Protein AF-Q8SWM2-F1 (afdb_monomer_lite)

Radius of gyration: 37.45 Å; chains: 1; bounding box: 70×64×122 Å

Secondary structure (DSSP, 8-state):
---------HHHHHS--S--SSSTTHHHHHHHHHHHHHHHHHHHTTSPPHHHHHHHHHHHHHTT----HHHHHHHHHHTT--HHHHHHHHHHHHHHHHHHHHHHHHHHHHHHHHHHHHHHHHHHHHHHHHHHHSS------

pLDDT: mean 76.55, std 20.32, range [32.34, 97.88]

Structure (mmCIF, N/CA/C/O backbone):
data_AF-Q8SWM2-F1
#
_entry.id   AF-Q8SWM2-F1
#
loop_
_atom_site.group_PDB
_atom_site.id
_atom_site.type_symbol
_atom_site.label_atom_id
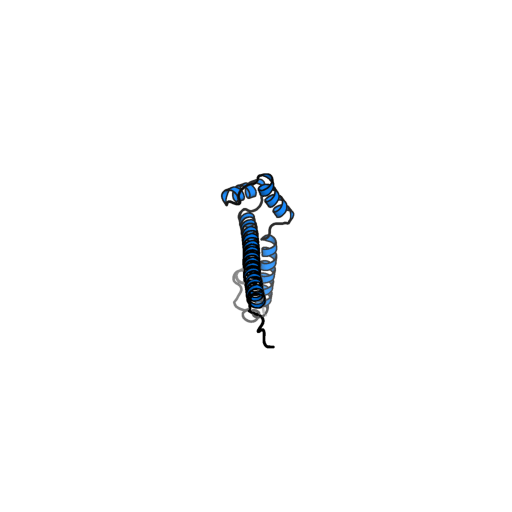_atom_site.label_alt_id
_atom_site.label_comp_id
_atom_site.label_asym_id
_atom_site.label_entity_id
_atom_site.label_seq_id
_atom_site.pdbx_PDB_ins_code
_atom_site.Cartn_x
_atom_site.Cartn_y
_atom_site.Cartn_z
_atom_site.occupancy
_atom_site.B_iso_or_equiv
_atom_site.auth_seq_id
_atom_site.auth_comp_id
_atom_site.auth_asym_id
_atom_site.auth_atom_id
_atom_site.pdbx_PDB_model_num
ATOM 1 N N . MET A 1 1 ? -16.849 -51.834 71.804 1.00 39.69 1 MET A N 1
ATOM 2 C CA . MET A 1 1 ? -16.470 -51.920 70.378 1.00 39.69 1 MET A CA 1
ATOM 3 C C . MET A 1 1 ? -17.031 -50.671 69.714 1.00 39.69 1 MET A C 1
ATOM 5 O O . MET A 1 1 ? -18.234 -50.487 69.794 1.00 39.69 1 MET A O 1
ATOM 9 N N . PHE A 1 2 ? -16.207 -49.639 69.491 1.00 32.34 2 PHE A N 1
ATOM 10 C CA . PHE A 1 2 ? -15.572 -49.326 68.190 1.00 32.34 2 PHE A CA 1
ATOM 11 C C . PHE A 1 2 ? -16.623 -49.255 67.063 1.00 32.34 2 PHE A C 1
ATOM 13 O O . PHE A 1 2 ? -17.252 -50.267 66.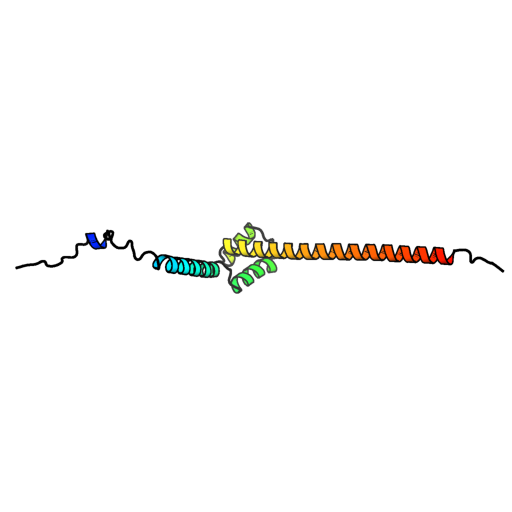796 1.00 32.34 2 PHE A O 1
ATOM 20 N N . GLY A 1 3 ? -16.871 -48.147 66.368 1.00 35.78 3 GLY A N 1
ATOM 21 C CA . GLY A 1 3 ? -16.253 -46.826 66.377 1.00 35.78 3 GLY A CA 1
ATOM 22 C C . GLY A 1 3 ? -17.014 -45.880 65.434 1.00 35.78 3 GLY A C 1
ATOM 23 O O . GLY A 1 3 ? -17.747 -46.336 64.564 1.00 35.78 3 GLY A O 1
ATOM 24 N N . ASN A 1 4 ? -16.836 -44.586 65.700 1.00 37.91 4 ASN A N 1
ATOM 25 C CA . ASN A 1 4 ? -16.962 -43.402 64.846 1.00 37.91 4 ASN A CA 1
ATOM 26 C C . ASN A 1 4 ? -17.958 -43.396 63.675 1.00 37.91 4 ASN A C 1
ATOM 28 O O . ASN A 1 4 ? -17.736 -43.970 62.615 1.00 37.91 4 ASN A O 1
ATOM 32 N N . THR A 1 5 ? -18.988 -42.573 63.853 1.00 47.06 5 THR A N 1
ATOM 33 C CA . THR A 1 5 ? -19.611 -41.770 62.802 1.00 47.06 5 THR A CA 1
ATOM 34 C C . THR A 1 5 ? -18.597 -40.756 62.263 1.00 47.06 5 THR A C 1
ATOM 36 O O . THR A 1 5 ? -18.151 -39.879 63.006 1.00 47.06 5 THR A O 1
ATOM 39 N N . ASP A 1 6 ? -18.237 -40.872 60.987 1.00 52.41 6 ASP A N 1
ATOM 40 C CA . ASP A 1 6 ? -17.424 -39.879 60.281 1.00 52.41 6 ASP A CA 1
ATOM 41 C C . ASP A 1 6 ? -18.276 -38.636 59.970 1.00 52.41 6 ASP A C 1
ATOM 43 O O . ASP A 1 6 ? -18.861 -38.497 58.895 1.00 52.41 6 ASP A O 1
ATOM 47 N N . ASP A 1 7 ? -18.366 -37.725 60.940 1.00 55.69 7 ASP A N 1
ATOM 48 C CA . ASP A 1 7 ? -18.836 -36.359 60.711 1.00 55.69 7 ASP A CA 1
ATOM 49 C C . ASP A 1 7 ? -17.754 -35.590 59.940 1.00 55.69 7 ASP A C 1
ATOM 51 O O . ASP A 1 7 ? -16.732 -35.180 60.497 1.00 55.69 7 ASP A O 1
ATOM 55 N N . ILE A 1 8 ? -17.981 -35.378 58.643 1.00 57.88 8 ILE A N 1
ATOM 56 C CA . ILE A 1 8 ? -17.125 -34.533 57.803 1.00 57.88 8 ILE A CA 1
ATOM 57 C C . ILE A 1 8 ? -17.237 -33.090 58.311 1.00 57.88 8 ILE A C 1
ATOM 59 O O . ILE A 1 8 ? -18.270 -32.431 58.154 1.00 57.88 8 ILE A O 1
ATOM 63 N N . ARG A 1 9 ? -16.173 -32.579 58.938 1.00 54.25 9 ARG A N 1
ATOM 64 C CA . ARG A 1 9 ? -16.131 -31.200 59.434 1.00 54.25 9 ARG A CA 1
ATOM 65 C C . ARG A 1 9 ? -15.935 -30.252 58.252 1.00 54.25 9 ARG A C 1
ATOM 67 O O . ARG A 1 9 ? -15.036 -30.418 57.438 1.00 54.25 9 ARG A O 1
ATOM 74 N N . LEU A 1 10 ? -16.740 -29.190 58.199 1.00 47.75 10 LEU A N 1
ATOM 75 C CA . LEU A 1 10 ? -16.657 -28.110 57.200 1.00 47.75 10 LEU A CA 1
ATOM 76 C C . LEU A 1 10 ? -15.266 -27.449 57.092 1.00 47.75 10 LEU A C 1
ATOM 78 O O . LEU A 1 10 ? -14.971 -26.825 56.074 1.00 47.75 10 LEU A O 1
ATOM 82 N N . SER A 1 11 ? -14.408 -27.599 58.107 1.00 50.09 11 SER A N 1
ATOM 83 C CA . SER A 1 11 ? -12.998 -27.192 58.064 1.00 50.09 11 SER A CA 1
ATOM 84 C C . SER A 1 11 ? -12.198 -27.919 56.983 1.00 50.09 11 SER A C 1
ATOM 86 O O . SER A 1 11 ? -11.338 -27.301 56.362 1.00 50.09 11 SER A O 1
ATOM 88 N N . ASP A 1 12 ? -12.532 -29.180 56.711 1.00 54.97 12 ASP A N 1
ATOM 89 C CA . ASP A 1 12 ? -11.778 -30.058 55.810 1.00 54.97 12 ASP A CA 1
ATOM 90 C C . ASP A 1 12 ? -12.113 -29.773 54.334 1.00 54.97 12 ASP A C 1
ATOM 92 O O . ASP A 1 12 ? -11.346 -30.097 53.432 1.00 54.97 12 ASP A O 1
ATOM 96 N N . ILE A 1 13 ? -13.247 -29.104 54.089 1.00 58.19 13 ILE A N 1
ATOM 97 C CA . ILE A 1 13 ? -13.695 -28.647 52.764 1.00 58.19 13 ILE A CA 1
ATOM 98 C C . ILE A 1 13 ? -13.180 -27.227 52.466 1.00 58.19 13 ILE A C 1
ATOM 100 O O . ILE A 1 13 ? -12.923 -26.891 51.311 1.00 58.19 13 ILE A O 1
ATOM 104 N N . LEU A 1 14 ? -13.032 -26.377 53.490 1.00 49.53 14 LEU A N 1
ATOM 105 C CA . LEU A 1 14 ? -12.656 -24.966 53.323 1.00 49.53 14 LEU A CA 1
ATOM 106 C C . LEU A 1 14 ? -11.142 -24.721 53.323 1.00 49.53 14 LEU A C 1
ATOM 108 O O . LEU A 1 14 ? -10.687 -23.784 52.668 1.00 49.53 14 LEU A O 1
ATOM 112 N N . PHE A 1 15 ? -10.366 -25.567 53.999 1.00 53.12 15 PHE A N 1
ATOM 113 C CA . PHE A 1 15 ? -8.905 -25.505 54.011 1.00 53.12 15 PHE A CA 1
ATOM 114 C C . PHE A 1 15 ? -8.365 -26.909 53.757 1.00 53.12 15 PHE A C 1
ATOM 116 O O . PHE A 1 15 ? -7.993 -27.617 54.689 1.00 53.12 15 PHE A O 1
ATOM 123 N N . GLY A 1 16 ? -8.407 -27.325 52.488 1.00 44.06 16 GLY A N 1
ATOM 124 C CA . GLY A 1 16 ? -7.954 -28.644 52.056 1.00 44.06 16 GLY A CA 1
ATOM 125 C C . GLY A 1 16 ? -6.593 -28.986 52.658 1.00 44.06 16 GLY A C 1
ATOM 126 O O . GLY A 1 16 ? -5.622 -28.257 52.467 1.00 44.06 16 GLY A O 1
ATOM 127 N N . SER A 1 17 ? -6.567 -30.082 53.414 1.00 45.00 17 SER A N 1
ATOM 128 C CA . SER A 1 17 ? -5.374 -30.663 54.013 1.00 45.00 17 SER A CA 1
ATOM 129 C C . SER A 1 17 ? -4.298 -30.910 52.955 1.00 45.00 17 SER A C 1
ATOM 131 O O . SER A 1 17 ? -4.590 -31.476 51.900 1.00 45.00 17 SER A O 1
ATOM 133 N N . ASP A 1 18 ? -3.066 -30.521 53.276 1.00 48.16 18 ASP A N 1
ATOM 134 C CA . ASP A 1 18 ? -1.836 -30.661 52.490 1.00 48.16 18 ASP A CA 1
ATOM 135 C C . ASP A 1 18 ? -1.483 -32.126 52.134 1.00 48.16 18 ASP A C 1
ATOM 137 O O . ASP A 1 18 ? -0.515 -32.682 52.652 1.00 48.16 18 ASP A O 1
ATOM 141 N N . ILE A 1 19 ? -2.256 -32.780 51.258 1.00 49.50 19 ILE A N 1
ATOM 142 C CA . ILE A 1 19 ? -2.036 -34.186 50.854 1.00 49.50 19 ILE A CA 1
ATOM 143 C C . ILE A 1 19 ? -1.903 -34.409 49.334 1.00 49.50 19 ILE A C 1
ATOM 145 O O . ILE A 1 19 ? -1.520 -35.495 48.917 1.00 49.50 19 ILE A O 1
ATOM 149 N N . ASP A 1 20 ? -2.038 -33.386 48.484 1.00 42.28 20 ASP A N 1
ATOM 150 C CA . ASP A 1 20 ? -1.953 -33.566 47.019 1.00 42.28 20 ASP A CA 1
ATOM 151 C C . ASP A 1 20 ? -0.700 -32.946 46.366 1.00 42.28 20 ASP A C 1
ATOM 153 O O . ASP A 1 20 ? -0.763 -32.306 45.313 1.00 42.28 20 ASP A O 1
ATOM 157 N N . ALA A 1 21 ? 0.479 -33.157 46.958 1.00 46.44 21 ALA A N 1
ATOM 158 C CA . ALA A 1 21 ? 1.744 -32.674 46.389 1.00 46.44 21 ALA A CA 1
ATOM 159 C C . ALA A 1 21 ? 2.303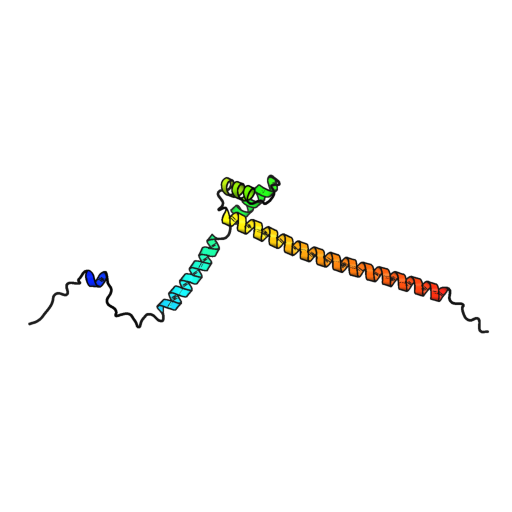 -33.535 45.230 1.00 46.44 21 ALA A C 1
ATOM 161 O O . ALA A 1 21 ? 3.182 -33.066 44.507 1.00 46.44 21 ALA A O 1
ATOM 162 N N . GLU A 1 22 ? 1.792 -34.748 44.974 1.00 43.44 22 GLU A N 1
ATOM 163 C CA . GLU A 1 22 ? 2.378 -35.655 43.961 1.00 43.44 22 GLU A CA 1
ATOM 164 C C . GLU A 1 22 ? 1.552 -35.856 42.676 1.00 43.44 22 GLU A C 1
ATOM 166 O O . GLU A 1 22 ? 2.064 -36.386 41.689 1.00 43.44 22 GLU A O 1
ATOM 171 N N . TYR A 1 23 ? 0.327 -35.324 42.585 1.00 40.38 23 TYR A N 1
ATOM 172 C CA . TYR A 1 23 ? -0.467 -35.345 41.339 1.00 40.38 23 TYR A CA 1
ATOM 173 C C . TYR A 1 23 ? -0.346 -34.056 40.495 1.00 40.38 23 TYR A C 1
ATOM 175 O O . TYR A 1 23 ? -1.081 -33.843 39.527 1.00 40.38 23 TYR A O 1
ATOM 183 N N . CYS A 1 24 ? 0.620 -33.187 40.816 1.00 36.56 24 CYS A N 1
ATOM 184 C CA . CYS A 1 24 ? 0.781 -31.850 40.226 1.00 36.56 24 CYS A CA 1
ATOM 185 C C . CYS A 1 24 ? 1.702 -31.798 38.980 1.00 36.56 24 CYS A C 1
ATOM 187 O O . CYS A 1 24 ? 1.994 -30.731 38.450 1.00 36.56 24 CYS A O 1
ATOM 189 N N . GLY A 1 25 ? 2.154 -32.939 38.443 1.00 38.19 25 GLY A N 1
ATOM 190 C CA . GLY A 1 25 ? 2.994 -32.965 37.229 1.00 38.19 25 GLY A CA 1
ATOM 191 C C . GLY A 1 25 ? 2.213 -32.950 35.905 1.00 38.19 25 GLY A C 1
ATOM 192 O O . GLY A 1 25 ? 2.647 -32.357 34.918 1.00 38.19 25 GLY A O 1
ATOM 193 N N . LYS A 1 26 ? 1.033 -33.589 35.864 1.00 43.00 26 LYS A N 1
ATOM 194 C CA . LYS A 1 26 ? 0.257 -33.795 34.619 1.00 43.00 26 LYS A CA 1
ATOM 195 C C . LYS A 1 26 ? -0.903 -32.810 34.435 1.00 43.00 26 LYS A C 1
ATOM 197 O O . LYS A 1 26 ? -1.277 -32.520 33.301 1.00 43.00 26 LYS A O 1
ATOM 202 N N . ALA A 1 27 ? -1.428 -32.240 35.522 1.00 42.25 27 ALA A N 1
ATOM 203 C CA . ALA A 1 27 ? -2.438 -31.180 35.461 1.00 42.25 27 ALA A CA 1
ATOM 204 C C . ALA A 1 27 ? -1.862 -29.842 34.960 1.00 42.25 27 ALA A C 1
ATOM 206 O O . ALA A 1 27 ? -2.590 -29.037 34.380 1.00 42.25 27 ALA A O 1
ATOM 207 N N . SER A 1 28 ? -0.554 -29.623 35.143 1.00 50.97 28 SER A N 1
ATOM 208 C CA . SER A 1 28 ? 0.131 -28.390 34.741 1.00 50.97 28 SER A CA 1
ATOM 209 C C . SER A 1 28 ? 0.203 -28.237 33.216 1.00 50.97 28 SER A C 1
ATOM 211 O O . SER A 1 28 ? -0.246 -27.222 32.688 1.00 50.97 28 SER A O 1
ATOM 213 N N . ARG A 1 29 ? 0.617 -29.286 32.483 1.00 48.75 29 ARG A N 1
ATOM 214 C CA . ARG A 1 29 ? 0.653 -29.269 31.004 1.00 48.75 29 ARG A CA 1
ATOM 215 C C . ARG A 1 29 ? -0.727 -29.081 30.375 1.00 48.75 29 ARG A C 1
ATOM 217 O O . ARG A 1 29 ? -0.872 -28.282 29.459 1.00 48.75 29 ARG A O 1
ATOM 224 N N . LYS A 1 30 ? -1.756 -29.748 30.910 1.00 49.03 30 LYS A N 1
ATOM 225 C CA . LYS A 1 30 ? -3.133 -29.636 30.400 1.00 49.03 30 LYS A CA 1
ATOM 226 C C . LYS A 1 30 ? -3.727 -28.238 30.641 1.00 49.03 30 LYS A C 1
ATOM 228 O O . LYS A 1 30 ? -4.350 -27.681 29.743 1.00 49.03 30 LYS A O 1
ATOM 233 N N . LYS A 1 31 ? -3.456 -27.627 31.807 1.00 54.59 31 LYS A N 1
ATOM 234 C CA . LYS A 1 31 ? -3.810 -26.222 32.105 1.00 54.59 31 LYS A CA 1
ATOM 235 C C . LYS A 1 31 ? -3.049 -25.217 31.236 1.00 54.59 31 LYS A C 1
ATOM 237 O O . LYS A 1 31 ? -3.575 -24.145 30.940 1.00 54.59 31 LYS A O 1
ATOM 242 N N . GLU A 1 32 ? -1.807 -25.519 30.871 1.00 56.03 32 GLU A N 1
ATOM 243 C CA . GLU A 1 32 ? -0.971 -24.654 30.036 1.00 56.03 32 GLU A CA 1
ATOM 244 C C . GLU A 1 32 ? -1.412 -24.695 28.564 1.00 56.03 32 GLU A C 1
ATOM 246 O O . GLU A 1 32 ? -1.581 -23.639 27.952 1.00 56.03 32 GLU A O 1
ATOM 251 N N . GLU A 1 33 ? -1.740 -25.880 28.041 1.00 58.09 33 GLU A N 1
ATOM 252 C CA . GLU A 1 33 ? -2.342 -26.078 26.714 1.00 58.09 33 GLU A CA 1
ATOM 253 C C . GLU A 1 33 ? -3.747 -25.457 26.608 1.00 58.09 33 GLU A C 1
ATOM 255 O O . GLU A 1 33 ? -4.052 -24.781 25.621 1.00 58.09 33 GLU A O 1
ATOM 260 N N . GLU A 1 34 ? -4.595 -25.587 27.636 1.00 57.69 34 GLU A N 1
ATOM 261 C CA . GLU A 1 34 ? -5.890 -24.889 27.707 1.00 57.69 34 GLU A CA 1
ATOM 262 C C . GLU A 1 34 ? -5.722 -23.368 27.740 1.00 57.69 34 GLU A C 1
ATOM 264 O O . GLU A 1 34 ? -6.428 -22.657 27.023 1.00 57.69 34 GLU A O 1
ATOM 269 N N . LYS A 1 35 ? -4.758 -22.844 28.510 1.00 59.25 35 LYS A N 1
ATOM 270 C CA . LYS A 1 35 ? -4.425 -21.409 28.511 1.00 59.25 35 LYS A CA 1
ATOM 271 C C . LYS A 1 35 ? -3.984 -20.931 27.136 1.00 59.25 35 LYS A C 1
ATOM 273 O O . LYS A 1 35 ? -4.317 -19.810 26.751 1.00 59.25 35 LYS A O 1
ATOM 278 N N . ASP A 1 36 ? -3.222 -21.735 26.408 1.00 64.75 36 ASP A N 1
ATOM 279 C CA . ASP A 1 36 ? -2.708 -21.361 25.095 1.00 64.75 36 ASP A CA 1
ATOM 280 C C . ASP A 1 36 ? -3.801 -21.421 24.018 1.00 64.75 36 ASP A C 1
ATOM 282 O O . ASP A 1 36 ? -3.903 -20.539 23.159 1.00 64.75 36 ASP A O 1
ATOM 286 N N . THR A 1 37 ? -4.714 -22.383 24.139 1.00 63.62 37 THR A N 1
ATOM 287 C CA . THR A 1 37 ? -5.912 -22.507 23.298 1.00 63.62 37 THR A CA 1
ATOM 288 C C . THR A 1 37 ? -6.911 -21.386 23.586 1.00 63.62 37 THR A C 1
ATOM 290 O O . THR A 1 37 ? -7.417 -20.767 22.647 1.00 63.62 37 THR A O 1
ATOM 293 N N . TRP A 1 38 ? -7.112 -21.026 24.859 1.00 58.88 38 TRP A N 1
ATOM 294 C CA . TRP A 1 38 ? -7.882 -19.856 25.301 1.00 58.88 38 TRP A CA 1
ATOM 295 C C . TRP A 1 38 ? -7.261 -18.555 24.789 1.00 58.88 38 TRP A C 1
ATOM 297 O O . TRP A 1 38 ? -7.949 -17.700 24.246 1.00 58.88 38 TRP A O 1
ATOM 307 N N . LYS A 1 39 ? -5.937 -18.382 24.880 1.00 62.16 39 LYS A N 1
ATOM 308 C CA . LYS A 1 39 ? -5.250 -17.201 24.324 1.00 62.16 39 LYS A CA 1
ATOM 309 C C . LYS A 1 39 ? -5.409 -17.108 22.805 1.00 62.16 39 LYS A C 1
ATOM 311 O O . LYS A 1 39 ? -5.596 -16.006 22.287 1.00 62.16 39 LYS A O 1
ATOM 316 N N . LYS A 1 40 ? -5.351 -18.233 22.084 1.00 60.88 40 LYS A N 1
ATOM 317 C CA . LYS A 1 40 ? -5.603 -18.297 20.631 1.00 60.88 40 LYS A CA 1
ATOM 318 C C . LYS A 1 40 ? -7.061 -17.965 20.290 1.00 60.88 40 LYS A C 1
ATOM 320 O O . LYS A 1 40 ? -7.300 -17.183 19.373 1.00 60.88 40 LYS A O 1
ATOM 325 N N . SER A 1 41 ? -8.024 -18.444 21.070 1.00 56.81 41 SER A N 1
ATOM 326 C CA . SER A 1 41 ? -9.450 -18.138 20.878 1.00 56.81 41 SER A CA 1
ATOM 327 C C . SER A 1 41 ? -9.829 -16.711 21.318 1.00 56.81 41 SER A C 1
ATOM 329 O O . SER A 1 41 ? -10.613 -16.047 20.646 1.00 56.81 41 SER A O 1
ATOM 331 N N . VAL A 1 42 ? -9.177 -16.133 22.330 1.00 58.94 42 VAL A N 1
ATOM 332 C CA . VAL A 1 42 ? -9.294 -14.701 22.680 1.00 58.94 42 VAL A CA 1
ATOM 333 C C . VAL A 1 42 ? -8.667 -13.801 21.611 1.00 58.94 42 VAL A C 1
ATOM 335 O O . VAL A 1 42 ? -9.177 -12.711 21.350 1.00 58.94 42 VAL A O 1
ATOM 338 N N . LYS A 1 43 ? -7.598 -14.244 20.932 1.00 54.84 43 LYS A N 1
ATOM 339 C CA . LYS A 1 43 ? -7.089 -13.554 19.732 1.00 54.84 43 LYS A CA 1
ATOM 340 C C . LYS A 1 43 ? -8.126 -13.541 18.604 1.00 54.84 43 LYS A C 1
ATOM 342 O O . LYS A 1 43 ? -8.205 -12.534 17.908 1.00 54.84 43 LYS A O 1
ATOM 347 N N . HIS A 1 44 ? -8.954 -14.579 18.470 1.00 48.47 44 HIS A N 1
ATOM 348 C CA . HIS A 1 44 ? -10.096 -14.592 17.546 1.00 48.47 44 HIS A CA 1
ATOM 349 C C . HIS A 1 44 ? -11.130 -13.505 17.878 1.00 48.47 44 HIS A C 1
ATOM 351 O O . HIS A 1 44 ? -11.590 -12.810 16.980 1.00 48.47 44 HIS A O 1
ATOM 357 N N . TYR A 1 45 ? -11.373 -13.224 19.161 1.00 51.59 45 TYR A N 1
ATOM 358 C CA . TYR A 1 45 ? -12.170 -12.064 19.583 1.00 51.59 45 TYR A CA 1
ATOM 359 C C . TYR A 1 45 ? -11.433 -10.720 19.478 1.00 51.59 45 TYR A C 1
ATOM 361 O O . TYR A 1 45 ? -12.023 -9.683 19.766 1.00 51.59 45 TYR A O 1
ATOM 369 N N . ARG A 1 46 ? -10.150 -10.686 19.097 1.00 61.94 46 ARG A N 1
ATOM 370 C CA . ARG A 1 46 ? -9.332 -9.459 19.028 1.00 61.94 46 ARG A CA 1
ATOM 371 C C . ARG A 1 46 ? -9.316 -8.822 17.636 1.00 61.94 46 ARG A C 1
ATOM 373 O O . ARG A 1 46 ? -8.854 -7.689 17.504 1.00 61.94 46 ARG A O 1
ATOM 380 N N . ILE A 1 47 ? -9.813 -9.535 16.629 1.00 73.44 47 ILE A N 1
ATOM 381 C CA . ILE A 1 47 ? -9.830 -9.130 15.222 1.00 73.44 47 ILE A CA 1
ATOM 382 C C . ILE A 1 47 ? -11.230 -8.592 14.892 1.00 73.44 47 ILE A C 1
ATOM 384 O O . ILE A 1 47 ? -12.223 -9.027 15.474 1.00 73.44 47 ILE A O 1
ATOM 388 N N . LEU A 1 48 ? -11.307 -7.579 14.029 1.00 84.06 48 LEU A N 1
ATOM 389 C CA . LEU A 1 48 ? -12.586 -7.082 13.521 1.00 84.06 48 LEU A CA 1
ATOM 390 C C . LEU A 1 48 ? -13.195 -8.123 12.575 1.00 84.06 48 LEU A C 1
ATOM 392 O O . LEU A 1 48 ? -12.474 -8.721 11.779 1.00 84.06 48 LEU A O 1
ATOM 396 N N . SER A 1 49 ? -14.509 -8.330 12.658 1.00 88.12 49 SER A N 1
ATOM 397 C CA . SER A 1 49 ? -15.223 -9.134 11.656 1.00 88.12 49 SER A CA 1
ATOM 398 C C . SER A 1 49 ? -15.150 -8.478 10.275 1.00 88.12 49 SER A C 1
ATOM 400 O O . SER A 1 49 ? -14.900 -7.276 10.165 1.00 88.12 49 SER A O 1
ATOM 402 N N . VAL A 1 50 ? -15.391 -9.261 9.222 1.00 88.50 50 VAL A N 1
ATOM 403 C CA . VAL A 1 50 ? -15.379 -8.771 7.834 1.00 88.50 50 VAL A CA 1
ATOM 404 C C . VAL A 1 50 ? -16.360 -7.609 7.654 1.00 88.50 50 VAL A C 1
ATOM 406 O O . VAL A 1 50 ? -15.973 -6.573 7.122 1.00 88.50 50 VAL A O 1
ATOM 409 N N . ASP A 1 51 ? -17.569 -7.718 8.205 1.00 90.94 51 ASP A N 1
ATOM 410 C CA . ASP A 1 51 ? -18.583 -6.659 8.121 1.00 90.94 51 ASP A CA 1
ATOM 411 C C . ASP A 1 51 ? -18.161 -5.391 8.873 1.00 90.94 51 ASP A C 1
ATOM 413 O O . ASP A 1 51 ? -18.360 -4.275 8.399 1.00 90.94 51 ASP A O 1
ATOM 417 N N . GLN A 1 52 ? -17.517 -5.544 10.036 1.00 91.06 52 GLN A N 1
ATOM 418 C CA . GLN A 1 52 ? -16.971 -4.412 10.788 1.00 91.06 52 GLN A CA 1
ATOM 419 C C . GLN A 1 52 ? -15.830 -3.726 10.040 1.00 91.06 52 GLN A C 1
ATOM 421 O O . GLN A 1 52 ? -15.719 -2.505 10.104 1.00 91.06 52 GLN A O 1
ATOM 426 N N . ILE A 1 53 ? -14.983 -4.493 9.351 1.00 92.00 53 ILE A N 1
ATOM 427 C CA . ILE A 1 53 ? -13.920 -3.951 8.503 1.00 92.00 53 ILE A CA 1
ATOM 428 C C . ILE A 1 53 ? -14.539 -3.174 7.344 1.00 92.00 53 ILE A C 1
ATOM 430 O O . ILE A 1 53 ? -14.190 -2.013 7.161 1.00 92.00 53 ILE A O 1
ATOM 434 N N . ALA A 1 54 ? -15.486 -3.774 6.620 1.00 93.06 54 ALA A N 1
ATOM 435 C CA . ALA A 1 54 ? -16.152 -3.137 5.491 1.00 93.06 54 ALA A CA 1
ATOM 436 C C . ALA A 1 54 ? -16.844 -1.832 5.908 1.00 93.06 54 ALA A C 1
ATOM 438 O O . ALA A 1 54 ? -16.623 -0.797 5.288 1.00 93.06 54 ALA A O 1
ATOM 439 N N . ALA A 1 55 ? -17.593 -1.846 7.013 1.00 93.12 55 ALA A N 1
ATOM 440 C CA . ALA A 1 55 ? -18.256 -0.654 7.534 1.00 93.12 55 ALA A CA 1
ATOM 441 C C . ALA A 1 55 ? -17.260 0.433 7.973 1.00 93.12 55 ALA A C 1
ATOM 443 O O . ALA A 1 55 ? -17.501 1.622 7.766 1.00 93.12 55 ALA A O 1
ATOM 444 N N . LEU A 1 56 ? -16.136 0.040 8.582 1.00 92.88 56 LEU A N 1
ATOM 445 C CA . LEU A 1 56 ? -15.085 0.976 8.971 1.00 92.88 56 LEU A CA 1
ATOM 446 C C . LEU A 1 56 ? -14.449 1.611 7.731 1.00 92.88 56 LEU A C 1
ATOM 448 O O . LEU A 1 56 ? -14.309 2.826 7.677 1.00 92.88 56 LEU A O 1
ATOM 452 N N . GLU A 1 57 ? -14.078 0.808 6.738 1.00 92.56 57 GLU A N 1
ATOM 453 C CA . GLU A 1 57 ? -13.476 1.291 5.497 1.00 92.56 57 GLU A CA 1
ATOM 454 C C . GLU A 1 57 ? -14.419 2.204 4.724 1.00 92.56 57 GLU A C 1
ATOM 456 O O . GLU A 1 57 ? -14.021 3.310 4.367 1.00 92.56 57 GLU A O 1
ATOM 461 N N . ASP A 1 58 ? -15.670 1.790 4.539 1.00 93.69 58 ASP A N 1
ATOM 462 C CA . ASP A 1 58 ? -16.679 2.582 3.844 1.00 93.69 58 ASP A CA 1
ATOM 463 C C . ASP A 1 58 ? -16.907 3.931 4.537 1.00 93.69 58 ASP A C 1
ATOM 465 O O . ASP A 1 58 ? -16.953 4.976 3.891 1.00 93.69 58 ASP A O 1
ATOM 469 N N . PHE A 1 59 ? -16.917 3.960 5.873 1.00 92.69 59 PHE A N 1
ATOM 470 C CA . PHE A 1 59 ? -17.042 5.202 6.635 1.00 92.69 59 PHE A CA 1
ATOM 471 C C . PHE A 1 59 ? -15.897 6.198 6.385 1.00 92.69 59 PHE A C 1
ATOM 473 O O . PHE A 1 59 ? -16.129 7.410 6.369 1.00 92.69 59 PHE A O 1
ATOM 480 N N . PHE A 1 60 ? -14.667 5.712 6.200 1.00 91.81 60 PHE A N 1
ATOM 481 C CA . PHE A 1 60 ? -13.517 6.566 5.887 1.00 91.81 60 PHE A CA 1
ATOM 482 C C . PHE A 1 60 ? -13.450 6.932 4.399 1.00 91.81 60 PHE A C 1
ATOM 484 O O . PHE A 1 60 ? -13.139 8.081 4.085 1.00 91.81 60 PHE A O 1
ATOM 491 N N . MET A 1 61 ? -13.779 5.998 3.504 1.00 90.94 61 MET A N 1
ATOM 492 C CA . MET A 1 61 ? -13.730 6.191 2.051 1.00 90.94 61 MET A CA 1
ATOM 493 C C . MET A 1 61 ? -14.840 7.121 1.557 1.00 90.94 61 MET A C 1
ATOM 495 O O . MET A 1 61 ? -14.554 8.107 0.880 1.00 90.94 61 MET A O 1
ATOM 499 N N . SER A 1 62 ? -16.094 6.867 1.945 1.00 91.19 62 SER A N 1
ATOM 500 C CA . SER A 1 62 ? -17.255 7.665 1.518 1.00 91.19 62 SER A CA 1
ATOM 501 C C . SER A 1 62 ? -17.159 9.130 1.948 1.00 91.19 62 SER A C 1
ATOM 503 O O . SER A 1 62 ? -17.590 10.028 1.230 1.00 91.19 62 SER A O 1
ATOM 505 N N . ARG A 1 63 ? -16.564 9.385 3.117 1.00 87.31 63 ARG A N 1
ATOM 506 C CA . ARG A 1 63 ? -16.419 10.727 3.696 1.00 87.31 63 ARG A CA 1
ATOM 507 C C . ARG A 1 63 ? -15.051 11.357 3.437 1.00 87.31 63 ARG A C 1
ATOM 509 O O . ARG A 1 63 ? -14.802 12.442 3.955 1.00 87.31 63 ARG A O 1
ATOM 516 N N . GLN A 1 64 ? -14.166 10.665 2.710 1.00 85.75 64 GLN A N 1
ATOM 517 C CA . GLN A 1 64 ? -12.767 11.053 2.482 1.00 85.75 64 GLN A CA 1
ATOM 518 C C . GLN A 1 64 ? -12.069 11.547 3.759 1.00 85.75 64 GLN A C 1
ATOM 520 O O . GLN A 1 64 ? -11.335 12.536 3.761 1.00 85.75 64 GLN A O 1
ATOM 525 N N . MET A 1 65 ? -12.337 10.891 4.890 1.00 85.19 65 MET A N 1
ATOM 526 C CA . MET A 1 65 ? -11.822 11.370 6.165 1.00 85.19 65 MET A CA 1
ATOM 527 C C . MET A 1 65 ? -10.379 10.925 6.377 1.00 85.19 65 MET A C 1
ATOM 529 O O . MET A 1 65 ? -10.058 9.754 6.168 1.00 85.19 65 MET A O 1
ATOM 533 N N . PRO A 1 66 ? -9.509 11.810 6.892 1.00 87.31 66 PRO A N 1
ATOM 534 C CA . PRO A 1 66 ? -8.157 11.413 7.232 1.00 87.31 66 PRO A CA 1
ATOM 535 C C . PRO A 1 66 ? -8.174 10.436 8.413 1.00 87.31 66 PRO A C 1
ATOM 537 O O . PRO A 1 66 ? -8.958 10.577 9.362 1.00 87.31 66 PRO A O 1
ATOM 540 N N . ILE A 1 67 ? -7.272 9.455 8.372 1.00 87.38 67 ILE A N 1
ATOM 541 C CA . ILE A 1 67 ? -7.107 8.447 9.424 1.00 87.38 67 ILE A CA 1
ATOM 542 C C . ILE A 1 67 ? -6.363 9.088 10.607 1.00 87.38 67 ILE A C 1
ATOM 544 O O . ILE A 1 67 ? -5.146 8.999 10.741 1.00 87.38 67 ILE A O 1
ATOM 548 N N . THR A 1 68 ? -7.108 9.767 11.480 1.00 90.62 68 THR A N 1
ATOM 549 C CA . THR A 1 68 ? -6.607 10.376 12.724 1.00 90.62 68 THR A CA 1
ATOM 550 C C . THR A 1 68 ? -7.257 9.723 13.942 1.00 90.62 68 THR A C 1
ATOM 552 O O . THR A 1 68 ? -8.376 9.217 13.869 1.00 90.62 68 THR A O 1
ATOM 555 N N . LYS A 1 69 ? -6.600 9.755 15.110 1.00 89.25 69 LYS A N 1
ATOM 556 C CA . LYS A 1 69 ? -7.154 9.170 16.353 1.00 89.25 69 LYS A CA 1
ATOM 557 C C . LYS A 1 69 ? -8.547 9.719 16.696 1.00 89.25 69 LYS A C 1
ATOM 559 O O . LYS A 1 69 ? -9.404 8.971 17.164 1.00 89.25 69 LYS A O 1
ATOM 564 N N . THR A 1 70 ? -8.787 11.005 16.441 1.00 91.50 70 THR A N 1
ATOM 565 C CA . THR A 1 70 ? -10.087 11.662 16.649 1.00 91.50 70 THR A CA 1
ATOM 566 C C . THR A 1 70 ? -11.155 11.112 15.706 1.00 91.50 70 THR A C 1
ATOM 568 O O . THR A 1 70 ? -12.229 10.724 16.167 1.00 91.50 70 THR A O 1
ATOM 571 N N . ASN A 1 71 ? -10.840 10.975 14.418 1.00 91.69 71 ASN A N 1
ATOM 572 C CA . ASN A 1 71 ? -11.770 10.440 13.424 1.00 91.69 71 ASN A CA 1
ATOM 573 C C . ASN A 1 71 ? -12.043 8.950 13.645 1.00 91.69 71 ASN A C 1
ATOM 575 O O . ASN A 1 71 ? -13.184 8.512 13.539 1.00 91.69 71 ASN A O 1
ATOM 579 N N . ILE A 1 72 ? -11.035 8.179 14.060 1.00 92.12 72 ILE A N 1
ATOM 580 C CA . ILE A 1 72 ? -11.202 6.772 14.448 1.00 92.12 72 ILE A CA 1
ATOM 581 C C . ILE A 1 72 ? -12.101 6.656 15.676 1.00 92.12 72 ILE A C 1
ATOM 583 O O . ILE A 1 72 ? -12.964 5.779 15.721 1.00 92.12 72 ILE A O 1
ATOM 587 N N . LYS A 1 73 ? -11.958 7.549 16.661 1.00 93.00 73 LYS A N 1
ATOM 588 C CA . LYS A 1 73 ? -12.846 7.597 17.831 1.00 93.00 73 LYS A CA 1
ATOM 589 C C . LYS A 1 73 ? -14.288 7.889 17.420 1.00 93.00 73 LYS A C 1
ATOM 591 O O . LYS A 1 73 ? -15.201 7.260 17.950 1.00 93.00 73 LYS A O 1
ATOM 596 N N . HIS A 1 74 ? -14.489 8.797 16.469 1.00 92.94 74 HIS A N 1
ATOM 597 C CA . HIS A 1 74 ? -15.808 9.106 15.927 1.00 92.94 74 HIS A CA 1
ATOM 598 C C . HIS A 1 74 ? -16.409 7.919 15.154 1.00 92.94 74 HIS A C 1
ATOM 600 O O . HIS A 1 74 ? -17.513 7.487 15.479 1.00 92.94 74 HIS A O 1
ATOM 606 N N . ALA A 1 75 ? -15.656 7.319 14.227 1.00 91.88 75 ALA A N 1
ATOM 607 C CA . ALA A 1 75 ? -16.056 6.127 13.473 1.00 91.88 75 ALA A CA 1
ATOM 608 C C . ALA A 1 75 ? -16.433 4.961 14.397 1.00 91.88 75 ALA A C 1
ATOM 610 O O . ALA A 1 75 ? -17.471 4.328 14.241 1.00 91.88 75 ALA A O 1
ATOM 611 N N . SER A 1 76 ? -15.614 4.727 15.422 1.00 92.31 76 SER A N 1
ATOM 612 C CA . SER A 1 76 ? -15.819 3.654 16.397 1.00 92.31 76 SER A CA 1
ATOM 613 C C . SER A 1 76 ? -17.115 3.837 17.187 1.00 92.31 76 SER A C 1
ATOM 615 O O . SER A 1 76 ? -17.843 2.873 17.409 1.00 92.31 76 SER A O 1
ATOM 617 N N . LYS A 1 77 ? -17.446 5.078 17.569 1.00 93.38 77 LYS A N 1
ATOM 618 C CA . LYS A 1 77 ? -18.732 5.393 18.206 1.00 93.38 77 LYS A CA 1
ATOM 619 C C . LYS A 1 77 ? -19.905 5.211 17.244 1.00 93.38 77 LYS A C 1
ATOM 621 O O . LYS A 1 77 ? -20.886 4.580 17.622 1.00 93.38 77 LYS A O 1
ATOM 626 N N . ALA A 1 78 ? -19.796 5.739 16.025 1.00 92.50 78 ALA A N 1
ATOM 627 C CA . ALA A 1 78 ? -20.863 5.692 15.026 1.00 92.50 78 ALA A CA 1
ATOM 628 C C . ALA A 1 78 ? -21.220 4.252 14.624 1.00 92.50 78 ALA A C 1
ATOM 630 O O . ALA A 1 78 ? -22.392 3.898 14.553 1.00 92.50 78 ALA A O 1
ATOM 631 N N . LEU A 1 79 ? -20.206 3.410 14.433 1.00 91.81 79 LEU A N 1
ATOM 632 C CA . LEU A 1 79 ? -20.356 2.025 13.984 1.00 91.81 79 LEU A CA 1
ATOM 633 C C . LEU A 1 79 ? -20.482 1.022 15.140 1.00 91.81 79 LEU A C 1
ATOM 635 O O . LEU A 1 79 ? -20.601 -0.176 14.904 1.00 91.81 79 LEU A O 1
ATOM 639 N N . LYS A 1 80 ? -20.432 1.491 16.397 1.00 92.50 80 LYS A N 1
ATOM 640 C CA . LYS A 1 80 ? -20.409 0.651 17.611 1.00 92.50 80 LYS A CA 1
ATOM 641 C C . LYS A 1 80 ? -19.289 -0.404 17.587 1.00 92.50 80 LYS A C 1
ATOM 643 O O . LYS A 1 80 ? -19.436 -1.507 18.110 1.00 92.50 80 LYS A O 1
ATOM 648 N N . ILE A 1 81 ? -18.145 -0.050 17.000 1.00 91.12 81 ILE A N 1
ATOM 649 C CA . ILE A 1 81 ? -16.951 -0.897 16.917 1.00 91.12 81 ILE A CA 1
ATOM 650 C C . ILE A 1 81 ? -15.976 -0.496 18.036 1.00 91.12 81 ILE A C 1
ATOM 652 O O . ILE A 1 81 ? -15.772 0.698 18.26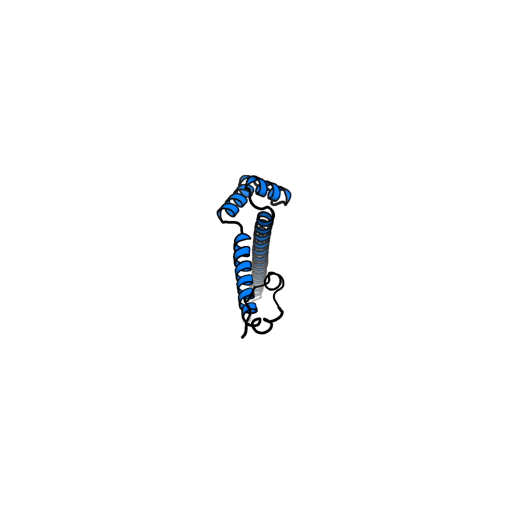6 1.00 91.12 81 ILE A O 1
ATOM 656 N N . PRO A 1 82 ? -15.321 -1.442 18.739 1.00 91.38 82 PRO A N 1
ATOM 657 C CA . PRO A 1 82 ? -14.355 -1.102 19.781 1.00 91.38 82 PRO A CA 1
ATOM 658 C C . PRO A 1 82 ? -13.187 -0.254 19.254 1.00 91.38 82 PRO A C 1
ATOM 660 O O . PRO A 1 82 ? -12.408 -0.713 18.417 1.00 91.38 82 PRO A O 1
ATOM 663 N N . TYR A 1 83 ? -13.006 0.945 19.820 1.00 90.62 83 TYR A N 1
ATOM 664 C CA . TYR A 1 83 ? -11.995 1.921 19.384 1.00 90.62 83 TYR A CA 1
ATOM 665 C C . TYR A 1 83 ? -10.591 1.332 19.240 1.00 90.62 83 TYR A C 1
ATOM 667 O O . TYR A 1 83 ? -9.953 1.498 18.203 1.00 90.62 83 TYR A O 1
ATOM 675 N N . GLN A 1 84 ? -10.127 0.584 20.243 1.00 89.31 84 GLN A N 1
ATOM 676 C CA . GLN A 1 84 ? -8.784 0.006 20.218 1.00 89.31 84 GLN A CA 1
ATOM 677 C C . GLN A 1 84 ? -8.585 -0.973 19.051 1.00 89.31 84 GLN A C 1
ATOM 679 O O . GLN A 1 84 ? -7.485 -1.078 18.514 1.00 89.31 84 GLN A O 1
ATOM 684 N N . ARG A 1 85 ? -9.643 -1.680 18.630 1.00 88.44 85 ARG A N 1
ATOM 685 C CA . ARG A 1 85 ? -9.580 -2.603 17.489 1.00 88.44 85 ARG A CA 1
ATOM 686 C C . ARG A 1 85 ? -9.549 -1.841 16.170 1.00 88.44 85 ARG A C 1
ATOM 688 O O . ARG A 1 85 ? -8.719 -2.167 15.329 1.00 88.44 85 ARG A O 1
ATOM 695 N N . SER A 1 86 ? -10.368 -0.799 16.034 1.00 90.62 86 SER A N 1
ATOM 696 C CA . SER A 1 86 ? -10.353 0.108 14.879 1.00 90.62 86 SER A CA 1
ATOM 697 C C . SER A 1 86 ? -8.979 0.750 14.680 1.00 90.62 86 SER A C 1
ATOM 699 O O . SER A 1 86 ? -8.450 0.748 13.573 1.00 90.62 86 SER A O 1
ATOM 701 N N . VAL A 1 87 ? -8.372 1.237 15.769 1.00 90.62 87 VAL A N 1
ATOM 702 C CA . VAL A 1 87 ? -7.012 1.796 15.781 1.00 90.62 87 VAL A CA 1
ATOM 703 C C . VAL A 1 87 ? -6.010 0.755 15.296 1.00 90.62 87 VAL A C 1
ATOM 705 O O . VAL A 1 87 ? -5.320 0.987 14.308 1.00 90.62 87 VAL A O 1
ATOM 708 N N . ASN A 1 88 ? -5.953 -0.408 15.949 1.00 89.56 88 ASN A N 1
ATOM 709 C CA . ASN A 1 88 ? -4.989 -1.450 15.598 1.00 89.56 88 ASN A CA 1
ATOM 710 C C . ASN A 1 88 ? -5.126 -1.896 14.139 1.00 89.56 88 ASN A C 1
ATOM 712 O O . ASN A 1 88 ? -4.122 -2.101 13.463 1.00 89.56 88 ASN A O 1
ATOM 716 N N . TYR A 1 89 ? -6.359 -2.043 13.657 1.00 91.19 89 TYR A N 1
ATOM 717 C CA . TYR A 1 89 ? -6.636 -2.426 12.281 1.00 91.19 89 TYR A CA 1
ATOM 718 C C . TYR A 1 89 ? -6.134 -1.373 11.284 1.00 91.19 89 TYR A C 1
ATOM 720 O O . TYR A 1 89 ? -5.314 -1.694 10.424 1.00 91.19 89 TYR A O 1
ATOM 728 N N . LEU A 1 90 ? -6.567 -0.115 11.432 1.00 90.69 90 LEU A N 1
ATOM 729 C CA . LEU A 1 90 ? -6.238 0.960 10.492 1.00 90.69 90 LEU A CA 1
ATOM 730 C C . LEU A 1 90 ? -4.742 1.272 10.472 1.00 90.69 90 LEU A C 1
ATOM 732 O O . LEU A 1 90 ? -4.169 1.414 9.396 1.00 90.69 90 LEU A O 1
ATOM 736 N N . TYR A 1 91 ? -4.089 1.311 11.637 1.00 88.56 91 TYR A N 1
ATOM 737 C CA . TYR A 1 91 ? -2.642 1.530 11.702 1.00 88.56 91 TYR A CA 1
ATOM 738 C C . TYR A 1 91 ? -1.855 0.376 11.081 1.00 88.56 91 TYR A C 1
ATOM 740 O O . TYR A 1 91 ? -0.922 0.624 10.324 1.00 88.56 91 TYR A O 1
ATOM 748 N N . ASN A 1 92 ? -2.236 -0.880 11.341 1.00 88.38 92 ASN A N 1
ATOM 749 C CA . ASN A 1 92 ? -1.565 -2.021 10.716 1.00 88.38 92 ASN A CA 1
ATOM 750 C C . ASN A 1 92 ? -1.780 -2.050 9.198 1.00 88.38 92 ASN A C 1
ATOM 752 O O . ASN A 1 92 ? -0.843 -2.358 8.465 1.00 88.38 92 ASN A O 1
ATOM 756 N N . LYS A 1 93 ? -2.989 -1.725 8.720 1.00 88.56 93 LYS A N 1
ATOM 757 C CA . LYS A 1 93 ? -3.284 -1.629 7.284 1.00 88.56 93 LYS A CA 1
ATOM 758 C C . LYS A 1 93 ? -2.429 -0.550 6.626 1.00 88.56 93 LYS A C 1
ATOM 760 O O . LYS A 1 93 ? -1.797 -0.818 5.611 1.00 88.56 93 LYS A O 1
ATOM 765 N N . TYR A 1 94 ? -2.376 0.636 7.230 1.00 85.94 94 TYR A N 1
ATOM 766 C CA . TYR A 1 94 ? -1.593 1.755 6.713 1.00 85.94 94 TYR A CA 1
ATOM 767 C C . TYR A 1 94 ? -0.097 1.444 6.695 1.00 85.94 94 TYR A C 1
ATOM 769 O O . TYR A 1 94 ? 0.556 1.659 5.681 1.00 85.94 94 TYR A O 1
ATOM 777 N N . ARG A 1 95 ? 0.434 0.862 7.777 1.00 87.38 95 ARG A N 1
ATOM 778 C CA . ARG A 1 95 ? 1.846 0.476 7.847 1.00 87.38 95 ARG A CA 1
ATOM 779 C C . ARG A 1 95 ? 2.219 -0.503 6.732 1.00 87.38 95 ARG A C 1
ATOM 781 O O . ARG A 1 95 ? 3.192 -0.265 6.036 1.00 87.38 95 ARG A O 1
ATOM 788 N N . ARG A 1 96 ? 1.408 -1.542 6.501 1.00 87.38 96 ARG A N 1
ATOM 789 C CA . ARG A 1 96 ? 1.632 -2.489 5.392 1.00 87.38 96 ARG A CA 1
ATOM 790 C C . ARG A 1 96 ? 1.541 -1.824 4.022 1.00 87.38 96 ARG A C 1
ATOM 792 O O . ARG A 1 96 ? 2.298 -2.166 3.126 1.00 87.38 96 ARG A O 1
ATOM 799 N N . ALA A 1 97 ? 0.602 -0.896 3.840 1.00 85.19 97 ALA A N 1
ATOM 800 C CA . ALA A 1 97 ? 0.486 -0.154 2.587 1.00 85.19 97 ALA A CA 1
ATOM 801 C C . ALA A 1 97 ? 1.726 0.718 2.337 1.00 85.19 97 ALA A C 1
ATOM 803 O O . ALA A 1 97 ? 2.197 0.792 1.207 1.00 85.19 97 ALA A O 1
ATOM 804 N N . GLN A 1 98 ? 2.269 1.331 3.392 1.00 86.62 98 GLN A N 1
ATOM 805 C CA . GLN A 1 98 ? 3.498 2.113 3.331 1.00 86.62 98 GLN A CA 1
ATOM 806 C C . GLN A 1 98 ? 4.719 1.235 3.031 1.00 86.62 98 GLN A C 1
ATOM 808 O O . GLN A 1 98 ? 5.476 1.581 2.133 1.00 86.62 98 GLN A O 1
ATOM 813 N N . GLU A 1 99 ? 4.869 0.096 3.713 1.00 88.31 99 GLU A N 1
ATOM 814 C CA . GLU A 1 99 ? 5.925 -0.897 3.445 1.00 88.31 99 GLU A CA 1
ATOM 815 C C . GLU A 1 99 ? 5.880 -1.352 1.971 1.00 88.31 99 GLU A C 1
ATOM 817 O O . GLU A 1 99 ? 6.878 -1.282 1.260 1.00 88.31 99 GLU A O 1
ATOM 822 N N . ASN A 1 100 ? 4.694 -1.706 1.459 1.00 90.31 100 ASN A N 1
ATOM 823 C CA . ASN A 1 100 ? 4.524 -2.098 0.056 1.00 90.31 100 ASN A CA 1
ATOM 824 C C . ASN A 1 100 ? 4.854 -0.966 -0.933 1.00 90.31 100 ASN A C 1
ATOM 826 O O . ASN A 1 100 ? 5.377 -1.222 -2.018 1.00 90.31 100 ASN A O 1
ATOM 830 N N . ALA A 1 101 ? 4.499 0.277 -0.597 1.00 89.19 101 ALA A N 1
ATOM 831 C CA . ALA A 1 101 ? 4.799 1.429 -1.437 1.00 89.19 101 ALA A CA 1
ATOM 832 C C . ALA A 1 101 ? 6.304 1.716 -1.461 1.00 89.19 101 ALA A C 1
ATOM 834 O O . ALA A 1 101 ? 6.854 1.991 -2.522 1.00 89.19 101 ALA A O 1
ATOM 835 N N . GLU A 1 102 ? 6.976 1.616 -0.316 1.00 91.19 102 GLU A N 1
ATOM 836 C CA . GLU A 1 102 ? 8.424 1.775 -0.204 1.00 91.19 102 GLU A CA 1
ATOM 837 C C . GLU A 1 102 ? 9.167 0.738 -1.051 1.00 91.19 102 GLU A C 1
ATOM 839 O O . GLU A 1 102 ? 10.000 1.114 -1.877 1.00 91.19 102 GLU A O 1
ATOM 844 N N . ASP A 1 103 ? 8.782 -0.537 -0.953 1.00 93.19 103 ASP A N 1
ATOM 845 C CA . ASP A 1 103 ? 9.324 -1.606 -1.798 1.00 93.19 103 ASP A CA 1
ATOM 846 C C . ASP A 1 103 ? 9.129 -1.313 -3.292 1.00 93.19 103 ASP A C 1
ATOM 848 O O . ASP A 1 103 ? 10.030 -1.528 -4.107 1.00 93.19 103 ASP A O 1
ATOM 852 N N . PHE A 1 104 ? 7.951 -0.808 -3.669 1.00 93.56 104 PHE A N 1
ATOM 853 C CA . PHE A 1 104 ? 7.667 -0.411 -5.045 1.00 93.56 104 PHE A CA 1
ATOM 854 C C . PHE A 1 104 ? 8.570 0.741 -5.504 1.00 93.56 104 PHE A C 1
ATOM 856 O O . PHE A 1 104 ? 9.160 0.663 -6.582 1.00 93.56 104 PHE A O 1
ATOM 863 N N . TYR A 1 105 ? 8.733 1.785 -4.688 1.00 95.06 105 TYR A N 1
ATOM 864 C CA . TYR A 1 105 ? 9.594 2.917 -5.024 1.00 95.06 105 TYR A CA 1
ATOM 865 C C . TYR A 1 105 ? 11.058 2.505 -5.175 1.00 95.06 105 TYR A C 1
ATOM 867 O O . TYR A 1 105 ? 11.708 2.949 -6.120 1.00 95.06 105 TYR A O 1
ATOM 875 N N . GLN A 1 106 ? 11.564 1.617 -4.317 1.00 95.88 106 GLN A N 1
ATOM 876 C CA . GLN A 1 106 ? 12.929 1.097 -4.436 1.00 95.88 106 GLN A CA 1
ATOM 877 C C . GLN A 1 106 ? 13.142 0.344 -5.754 1.00 95.88 106 GLN A C 1
ATOM 879 O O . GLN A 1 106 ? 14.156 0.547 -6.424 1.00 95.88 106 GLN A O 1
ATOM 884 N N . ARG A 1 107 ? 12.164 -0.465 -6.184 1.00 95.19 107 ARG A N 1
ATOM 885 C CA . ARG A 1 107 ? 12.216 -1.128 -7.499 1.00 95.19 107 ARG A CA 1
ATOM 886 C C . ARG A 1 107 ? 12.231 -0.118 -8.638 1.00 95.19 107 ARG A C 1
ATOM 888 O O . ARG A 1 107 ? 13.063 -0.233 -9.527 1.00 95.19 107 ARG A O 1
ATOM 895 N N . CYS A 1 108 ? 11.371 0.897 -8.595 1.00 95.69 108 CYS A N 1
ATOM 896 C CA . CYS A 1 108 ? 11.352 1.942 -9.618 1.00 95.69 108 CYS A CA 1
ATOM 897 C C . CYS A 1 108 ? 12.691 2.688 -9.702 1.00 95.69 108 CYS A C 1
ATOM 899 O O . CYS A 1 108 ? 13.209 2.888 -10.796 1.00 95.69 108 CYS A O 1
ATOM 901 N N . ILE A 1 109 ? 13.281 3.062 -8.562 1.00 96.94 109 ILE A N 1
ATOM 902 C CA . ILE A 1 109 ? 14.600 3.714 -8.511 1.00 96.94 109 ILE A CA 1
ATOM 903 C C . ILE A 1 109 ? 15.671 2.822 -9.152 1.00 96.94 109 ILE A C 1
ATOM 905 O O . ILE A 1 109 ? 16.499 3.306 -9.929 1.00 96.94 109 ILE A O 1
ATOM 909 N N . HIS A 1 110 ? 15.642 1.521 -8.856 1.00 97.19 110 HIS A N 1
ATOM 910 C CA . HIS A 1 110 ? 16.559 0.559 -9.454 1.00 97.19 110 HIS A CA 1
ATOM 911 C C . HIS A 1 110 ? 16.400 0.490 -10.978 1.00 97.19 110 HIS A C 1
ATOM 913 O O . HIS A 1 110 ? 17.384 0.655 -11.698 1.00 97.19 110 HIS A O 1
ATOM 919 N N . GLU A 1 111 ? 15.171 0.333 -11.472 1.00 97.00 111 GLU A N 1
ATOM 920 C CA . GLU A 1 111 ? 14.878 0.283 -12.910 1.00 97.00 111 GLU A CA 1
ATOM 921 C C . GLU A 1 111 ? 15.332 1.559 -13.629 1.00 97.00 111 GLU A C 1
ATOM 923 O O . GLU A 1 111 ? 16.006 1.492 -14.657 1.00 97.00 111 GLU A O 1
ATOM 928 N N . PHE A 1 112 ? 15.055 2.738 -13.062 1.00 97.81 112 PHE A N 1
ATOM 929 C CA . PHE A 1 112 ? 15.547 3.997 -13.626 1.00 97.81 112 PHE A CA 1
ATOM 930 C C . PHE A 1 112 ? 17.074 4.055 -13.682 1.00 97.81 112 PHE A C 1
ATOM 932 O O . PHE A 1 112 ? 17.631 4.527 -14.672 1.00 97.81 112 PHE A O 1
ATOM 939 N N . SER A 1 113 ? 17.762 3.535 -12.664 1.00 97.62 113 SER A N 1
ATOM 940 C CA . SER A 1 113 ? 19.228 3.491 -12.653 1.00 97.62 113 SER A CA 1
ATOM 941 C C . SER A 1 113 ? 19.773 2.591 -13.766 1.00 97.62 113 SER A C 1
ATOM 943 O O . SER A 1 113 ? 20.721 2.967 -14.456 1.00 97.62 113 SER A O 1
ATOM 945 N N . VAL A 1 114 ? 19.143 1.434 -13.994 1.00 97.69 114 VAL A N 1
ATOM 946 C CA . VAL A 1 114 ? 19.492 0.518 -15.092 1.00 97.69 114 VAL A CA 1
ATOM 947 C C . VAL A 1 114 ? 19.256 1.178 -16.453 1.00 97.69 114 VAL A C 1
ATOM 949 O O . VAL A 1 114 ? 20.103 1.086 -17.343 1.00 97.69 114 VAL A O 1
ATOM 952 N N . ILE A 1 115 ? 18.134 1.883 -16.617 1.00 97.62 115 ILE A N 1
ATOM 953 C CA . ILE A 1 115 ? 17.830 2.621 -17.849 1.00 97.62 115 ILE A CA 1
ATOM 954 C C . ILE A 1 115 ? 18.910 3.670 -18.130 1.00 97.62 115 ILE A C 1
ATOM 956 O O . ILE A 1 115 ? 19.412 3.717 -19.252 1.00 97.62 115 ILE A O 1
ATOM 960 N N . MET A 1 116 ? 19.313 4.467 -17.134 1.00 97.50 116 MET A N 1
ATOM 961 C CA . MET A 1 116 ? 20.370 5.467 -17.325 1.00 97.50 116 MET A CA 1
ATOM 962 C C . MET A 1 116 ? 21.693 4.832 -17.765 1.00 97.50 116 MET A C 1
ATOM 964 O O . MET A 1 116 ? 22.280 5.279 -18.747 1.00 97.50 116 MET A O 1
ATOM 968 N N . GLN A 1 117 ? 22.123 3.751 -17.109 1.00 97.19 117 GLN A N 1
ATOM 969 C CA . GLN A 1 117 ? 23.356 3.043 -17.482 1.00 97.19 117 GLN A CA 1
ATOM 970 C C . GLN A 1 117 ? 23.304 2.507 -18.918 1.00 97.19 117 GLN A C 1
ATOM 972 O O . GLN A 1 117 ? 24.293 2.556 -19.651 1.00 97.19 117 GLN A O 1
ATOM 977 N N . ASN A 1 118 ? 22.145 2.004 -19.348 1.00 97.06 118 ASN A N 1
ATOM 978 C CA . ASN A 1 118 ? 21.965 1.535 -20.719 1.00 97.06 118 ASN A CA 1
ATOM 979 C C . ASN A 1 118 ? 22.038 2.682 -21.729 1.00 97.06 118 ASN A C 1
ATOM 981 O O . ASN A 1 118 ? 22.660 2.521 -22.778 1.00 97.06 118 ASN A O 1
ATOM 985 N N . VAL A 1 119 ? 21.453 3.840 -21.413 1.00 97.88 119 VAL A N 1
ATOM 986 C CA . VAL A 1 119 ? 21.543 5.040 -22.256 1.00 97.88 119 VAL A CA 1
ATOM 987 C C . VAL A 1 119 ? 22.996 5.491 -22.400 1.00 97.88 119 VAL A C 1
ATOM 989 O O . VAL A 1 119 ? 23.453 5.695 -23.524 1.00 97.88 119 VAL A O 1
ATOM 992 N N . GLU A 1 120 ? 23.742 5.575 -21.298 1.00 97.00 120 GLU A N 1
ATOM 993 C CA . GLU A 1 120 ? 25.171 5.920 -21.310 1.00 97.00 120 GLU A CA 1
ATOM 994 C C . GLU A 1 120 ? 25.981 4.929 -22.152 1.00 97.00 120 GLU A C 1
ATOM 996 O O . GLU A 1 120 ? 26.780 5.322 -23.002 1.00 97.00 120 GLU A O 1
ATOM 1001 N N . LYS A 1 121 ? 25.718 3.628 -22.000 1.00 96.88 121 LYS A N 1
ATOM 1002 C CA . LYS A 1 121 ? 26.379 2.586 -22.791 1.00 96.88 121 LYS A CA 1
ATOM 1003 C C . LYS A 1 121 ? 26.067 2.702 -24.283 1.00 96.88 121 LYS A C 1
ATOM 1005 O O . LYS A 1 121 ? 26.967 2.554 -25.110 1.00 96.88 121 LYS A O 1
ATOM 1010 N N . CYS A 1 122 ? 24.809 2.946 -24.645 1.00 97.38 122 CYS A N 1
ATOM 1011 C CA . CYS A 1 122 ? 24.412 3.175 -26.034 1.00 97.38 122 CYS A CA 1
ATOM 1012 C C . CYS A 1 122 ? 25.103 4.413 -26.612 1.00 97.38 122 CYS A C 1
ATOM 1014 O O . CYS A 1 122 ? 25.582 4.372 -27.745 1.00 97.38 122 CYS A O 1
ATOM 1016 N N . TRP A 1 123 ? 25.201 5.482 -25.823 1.00 96.94 123 TRP A N 1
ATOM 1017 C CA . TRP A 1 123 ? 25.895 6.704 -26.206 1.00 96.94 123 TRP A CA 1
ATOM 1018 C C . TRP A 1 123 ? 27.390 6.468 -26.452 1.00 96.94 123 TRP A C 1
ATOM 1020 O O . TRP A 1 123 ? 27.923 6.859 -27.490 1.00 96.94 123 TRP A O 1
ATOM 1030 N N . ASP A 1 124 ? 28.058 5.738 -25.562 1.00 96.25 124 ASP A N 1
ATOM 1031 C CA . ASP A 1 124 ? 29.463 5.361 -25.722 1.00 96.25 124 ASP A CA 1
ATOM 1032 C C . ASP A 1 124 ? 29.710 4.499 -26.961 1.00 96.25 124 ASP A C 1
ATOM 1034 O O . ASP A 1 124 ? 30.713 4.675 -27.658 1.00 96.25 124 ASP A O 1
ATOM 1038 N N . LEU A 1 125 ? 28.818 3.544 -27.237 1.00 95.69 125 LEU A N 1
ATOM 1039 C CA . LEU A 1 125 ? 28.898 2.705 -28.433 1.00 95.69 125 LEU A CA 1
ATOM 1040 C C . LEU A 1 125 ? 28.737 3.541 -29.703 1.00 95.69 125 LEU A C 1
ATOM 1042 O O . LEU A 1 125 ? 29.507 3.363 -30.648 1.00 95.69 125 LEU A O 1
ATOM 1046 N N . TYR A 1 126 ? 27.790 4.478 -29.702 1.00 94.69 126 TYR A N 1
ATOM 1047 C CA . TYR A 1 126 ? 27.599 5.420 -30.799 1.00 94.69 126 TYR A CA 1
ATOM 1048 C C . TYR A 1 126 ? 28.862 6.257 -31.045 1.00 94.69 126 TYR A C 1
ATOM 1050 O O . TYR A 1 126 ? 29.389 6.265 -32.157 1.00 94.69 126 TYR A O 1
ATOM 1058 N N . LEU A 1 127 ? 29.417 6.884 -30.001 1.00 94.75 127 LEU A N 1
ATOM 1059 C CA . LEU A 1 127 ? 30.632 7.696 -30.117 1.00 94.75 127 LEU A CA 1
ATOM 1060 C C . LEU A 1 127 ? 31.841 6.887 -30.603 1.00 94.75 127 LEU A C 1
ATOM 1062 O O . LEU A 1 127 ? 32.643 7.399 -31.386 1.00 94.75 127 LEU A O 1
ATOM 1066 N N . ARG A 1 128 ? 31.991 5.632 -30.161 1.00 92.94 128 ARG A N 1
ATOM 1067 C CA . ARG A 1 128 ? 33.033 4.731 -30.681 1.00 92.94 128 ARG A CA 1
ATOM 1068 C C . ARG A 1 128 ? 32.830 4.446 -32.165 1.00 92.94 128 ARG A C 1
ATOM 1070 O O . ARG A 1 128 ? 33.796 4.538 -32.912 1.00 92.94 128 ARG A O 1
ATOM 1077 N N . GLY A 1 129 ? 31.596 4.162 -32.583 1.00 91.81 129 GLY A N 1
ATOM 1078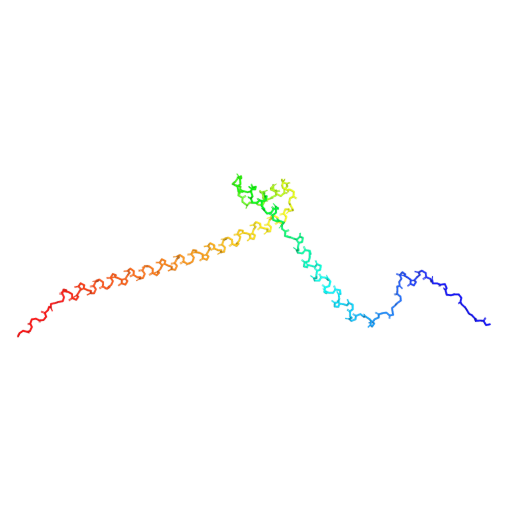 C CA . GLY A 1 129 ? 31.245 3.954 -33.988 1.00 91.81 129 GLY A CA 1
ATOM 1079 C C . GLY A 1 129 ? 31.627 5.143 -34.870 1.00 91.81 129 GLY A C 1
ATOM 1080 O O . GLY A 1 129 ? 32.281 4.948 -35.893 1.00 91.81 129 GLY A O 1
ATOM 1081 N N . CYS A 1 130 ? 31.321 6.370 -34.435 1.00 91.81 130 CYS A N 1
ATOM 1082 C CA . CYS A 1 130 ? 31.732 7.584 -35.147 1.00 91.81 130 CYS A CA 1
ATOM 1083 C C . CYS A 1 130 ? 33.257 7.688 -35.262 1.00 91.81 130 CYS A C 1
ATOM 1085 O O . CYS A 1 130 ? 33.777 7.865 -36.356 1.00 91.81 130 CYS A O 1
ATOM 1087 N N . ARG A 1 131 ? 33.997 7.475 -34.163 1.00 91.06 131 ARG A N 1
ATOM 1088 C CA . ARG A 1 131 ? 35.473 7.508 -34.190 1.00 91.06 131 ARG A CA 1
ATOM 1089 C C . ARG A 1 131 ? 36.075 6.456 -35.121 1.00 91.06 131 ARG A C 1
ATOM 1091 O O . ARG A 1 131 ? 37.104 6.715 -35.729 1.00 91.06 131 ARG A O 1
ATOM 1098 N N . THR A 1 132 ? 35.476 5.269 -35.210 1.00 86.56 132 THR A N 1
ATOM 1099 C CA . THR A 1 132 ? 35.922 4.217 -36.136 1.00 86.56 132 THR A CA 1
ATOM 1100 C C . THR A 1 132 ? 35.623 4.573 -37.591 1.00 86.56 132 THR A C 1
ATOM 1102 O O . THR A 1 132 ? 36.425 4.252 -38.461 1.00 86.56 132 THR A O 1
ATOM 1105 N N . TYR A 1 133 ? 34.497 5.233 -37.861 1.00 81.69 133 TYR A N 1
ATOM 1106 C CA . TYR A 1 133 ? 34.147 5.706 -39.199 1.00 81.69 133 TYR A CA 1
ATOM 1107 C C . TYR A 1 133 ? 35.045 6.864 -39.661 1.00 81.69 133 TYR A C 1
ATOM 1109 O O . TYR A 1 133 ? 35.503 6.865 -40.800 1.00 81.69 133 TYR A O 1
ATOM 1117 N N . ASP A 1 134 ? 35.341 7.802 -38.760 1.00 77.81 134 ASP A N 1
ATOM 1118 C CA . ASP A 1 134 ? 36.192 8.969 -39.024 1.00 77.81 134 ASP A CA 1
ATOM 1119 C C . ASP A 1 134 ? 37.695 8.640 -38.996 1.00 77.81 134 ASP A C 1
ATOM 1121 O O . ASP A 1 134 ? 38.526 9.483 -39.343 1.00 77.81 134 ASP A O 1
ATOM 1125 N N . ALA A 1 135 ? 38.072 7.425 -38.581 1.00 73.88 135 ALA A N 1
ATOM 1126 C CA . ALA A 1 135 ? 39.458 6.989 -38.620 1.00 73.88 135 ALA A CA 1
ATOM 1127 C C . ALA A 1 135 ? 39.932 6.947 -40.086 1.00 73.88 135 ALA A C 1
ATOM 1129 O O . ALA A 1 135 ? 39.288 6.296 -40.916 1.00 73.88 135 ALA A O 1
ATOM 1130 N N . PRO A 1 136 ? 41.050 7.613 -40.432 1.00 68.75 136 PRO A N 1
ATOM 1131 C CA . PRO A 1 136 ? 41.553 7.602 -41.795 1.00 68.75 136 PRO A CA 1
ATOM 1132 C C . PRO A 1 136 ? 41.821 6.154 -42.206 1.00 68.75 136 PRO A C 1
ATOM 1134 O O . PRO A 1 136 ? 42.613 5.453 -41.576 1.00 68.75 136 PRO A O 1
ATOM 1137 N N . ARG A 1 137 ? 41.131 5.688 -43.254 1.00 64.38 137 ARG A N 1
ATOM 1138 C CA . ARG A 1 137 ? 41.466 4.418 -43.899 1.00 64.38 137 ARG A CA 1
ATOM 1139 C C . ARG A 1 137 ? 42.891 4.554 -44.408 1.00 64.38 137 ARG A C 1
ATOM 1141 O O . ARG A 1 137 ? 43.123 5.343 -45.319 1.00 64.38 137 ARG A O 1
ATOM 1148 N N . ASP A 1 138 ? 43.810 3.810 -43.803 1.00 59.72 138 ASP A N 1
ATOM 1149 C CA . ASP A 1 138 ? 45.192 3.698 -44.256 1.00 59.72 138 ASP A CA 1
ATOM 1150 C C . ASP A 1 138 ? 45.189 3.388 -45.760 1.00 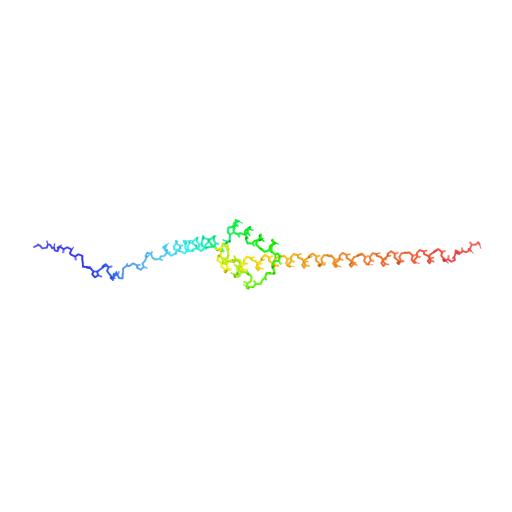59.72 138 ASP A C 1
ATOM 1152 O O . ASP A 1 138 ? 44.882 2.278 -46.199 1.00 59.72 138 ASP A O 1
ATOM 1156 N N . SER A 1 139 ? 45.488 4.404 -46.565 1.00 55.53 139 SER A N 1
ATOM 1157 C CA . SER A 1 139 ? 45.754 4.278 -47.987 1.00 55.53 139 SER A CA 1
ATOM 1158 C C . SER A 1 139 ? 47.168 3.726 -48.136 1.00 55.53 139 SER A C 1
ATOM 1160 O O . SER A 1 139 ? 48.112 4.473 -48.387 1.00 55.53 139 SER A O 1
ATOM 1162 N N . ARG A 1 140 ? 47.328 2.419 -47.922 1.00 52.22 140 ARG A N 1
ATOM 1163 C CA . ARG A 1 140 ? 48.518 1.683 -48.358 1.00 52.22 140 ARG A CA 1
ATOM 1164 C C . ARG A 1 140 ? 48.193 0.961 -49.662 1.00 52.22 140 ARG A C 1
ATOM 1166 O O . ARG A 1 140 ? 47.660 -0.145 -49.636 1.00 52.22 140 ARG A O 1
ATOM 1173 N N . ASN A 1 141 ? 48.501 1.641 -50.766 1.00 43.56 141 ASN A N 1
ATOM 1174 C CA . ASN A 1 141 ? 49.012 1.015 -51.986 1.00 43.56 141 ASN A CA 1
ATOM 1175 C C . ASN A 1 141 ? 50.538 1.081 -51.929 1.00 43.56 141 ASN A C 1
ATOM 1177 O O . ASN A 1 141 ? 51.040 2.153 -51.519 1.00 43.56 141 ASN A O 1
#

Foldseek 3Di:
DDDDDPPDDPCCVVPPPPDPPPVPPPVVVVVVVVVVVVVVVVVVVLADDPVRVVQLVCQCVVVVNDPDLVVLVVSCVVSVNDSVNSVVVVVVVVVVVVVVVVVVVVVVVVVVVVVVVVVVVVVVVVVVVVCVVPPPDPPDD

Sequence (141 aa):
MFGNTDDIRLSDILFGSDIDAEYCGKASRKKEEEKDTWKKSVKHYRILSVDQIAALEDFFMSRQMPITKTNIKHASKALKIPYQRSVNYLYNKYRRAQENAEDFYQRCIHEFSVIMQNVEKCWDLYLRGCRTYDAPRDSRN

Organism: Encephalitozoon cuniculi (strain GB-M1) (NCBI:txid284813)